Protein AF-A0A530AM99-F1 (afdb_monomer_lite)

Radius of gyration: 16.85 Å; chains: 1; bounding box: 46×32×48 Å

Foldseek 3Di:
DPPPDDDDPVRVVQVVLLVVCCVPPVPFADDPNRRQFGDPVCQLVLADPVCSVVVVVVCVVVVNDDDPRSRGVPDPVSVCCNVCVVCPPPVVVVVVVVVVVPD

Secondary structure (DSSP, 8-state):
--PPPPPPHHHHHHHHHHHHHHHH-TTT--BTTBTT---GGGGGGGS-GGGHHHHHHHHHHTTPPPPTT-SSTT-HHHHHHHHHHHHHT-HHHHHHHHHHHH-

Sequence (103 aa):
MTGERELTFVEQERASQAVFFRATLPDECGFDGCDYRLPPDRRLSNLNPEIRDVADRYFSDNSIAWHLHAAHDLSSQICCLNFLMPLATRPDLLAKLVRTVVG

Structure (mmCIF, N/CA/C/O backbone):
data_AF-A0A530AM99-F1
#
_entry.id   AF-A0A530AM99-F1
#
loop_
_atom_site.group_PDB
_atom_site.id
_atom_site.type_symbol
_atom_site.label_atom_id
_atom_site.label_alt_id
_atom_site.label_comp_id
_atom_site.label_asym_id
_atom_site.label_entity_id
_atom_site.label_seq_id
_atom_site.pdbx_PDB_ins_code
_atom_site.Cartn_x
_atom_site.Cartn_y
_atom_site.Cartn_z
_atom_site.occupancy
_atom_site.B_iso_or_equiv
_atom_site.auth_seq_id
_atom_site.auth_comp_id
_atom_site.auth_asym_id
_atom_site.auth_atom_id
_atom_site.pdbx_PDB_model_num
ATOM 1 N N . MET A 1 1 ? 29.893 13.740 -27.398 1.00 44.62 1 MET A N 1
ATOM 2 C CA . MET A 1 1 ? 29.806 14.000 -25.948 1.00 44.62 1 MET A CA 1
ATOM 3 C C . MET A 1 1 ? 28.340 13.990 -25.558 1.00 44.62 1 MET A C 1
ATOM 5 O O . MET A 1 1 ? 27.682 15.016 -25.633 1.00 44.62 1 MET A O 1
ATOM 9 N N . THR A 1 2 ? 27.792 12.820 -25.255 1.00 51.44 2 THR A N 1
ATOM 10 C CA . THR A 1 2 ? 26.455 12.711 -24.666 1.00 51.44 2 THR A CA 1
ATOM 11 C C . THR A 1 2 ? 26.608 12.997 -23.180 1.00 51.44 2 THR A C 1
ATOM 13 O O . THR A 1 2 ? 27.177 12.179 -22.466 1.00 51.44 2 THR A O 1
ATOM 16 N N . GLY A 1 3 ? 26.211 14.192 -22.741 1.00 59.34 3 GLY A N 1
ATOM 17 C CA . GLY A 1 3 ? 26.143 14.498 -21.314 1.00 59.34 3 GLY A CA 1
ATOM 18 C C . GLY A 1 3 ? 25.141 13.556 -20.652 1.00 59.34 3 GLY A C 1
ATOM 19 O O . GLY A 1 3 ? 24.055 13.344 -21.196 1.00 59.34 3 GLY A O 1
ATOM 20 N N . GLU A 1 4 ? 25.521 12.955 -19.528 1.00 74.62 4 GLU A N 1
ATOM 21 C CA . GLU A 1 4 ? 24.597 12.165 -18.720 1.00 74.62 4 GLU A CA 1
ATOM 22 C C . GLU A 1 4 ? 23.434 13.065 -18.299 1.00 74.62 4 GLU A C 1
ATOM 24 O O . GLU A 1 4 ? 23.620 14.098 -17.654 1.00 74.62 4 GLU A O 1
ATOM 29 N N . ARG A 1 5 ? 22.224 12.709 -18.737 1.00 88.19 5 ARG A N 1
ATOM 30 C CA . ARG A 1 5 ? 21.009 13.397 -18.313 1.00 88.19 5 ARG A CA 1
ATOM 31 C C . ARG A 1 5 ? 20.760 13.048 -16.853 1.00 88.19 5 ARG A C 1
ATOM 33 O O . ARG A 1 5 ? 20.594 11.874 -16.527 1.00 88.19 5 ARG A O 1
ATOM 40 N N . GLU A 1 6 ? 20.652 14.066 -16.011 1.00 87.94 6 GLU A N 1
ATOM 41 C CA . GLU A 1 6 ? 20.218 13.889 -14.632 1.00 87.94 6 GLU A CA 1
ATOM 42 C C . GLU A 1 6 ? 18.775 13.359 -14.592 1.00 87.94 6 GLU A C 1
ATOM 44 O O . GLU A 1 6 ? 17.884 13.833 -15.308 1.00 87.94 6 GLU A O 1
ATOM 49 N N . LEU A 1 7 ? 18.556 12.325 -13.781 1.00 90.75 7 LEU A N 1
ATOM 50 C CA . LEU A 1 7 ? 17.236 11.735 -13.598 1.00 90.75 7 LEU A CA 1
ATOM 51 C C . LEU A 1 7 ? 16.327 12.718 -12.860 1.00 90.75 7 LEU A C 1
ATOM 53 O O . LEU A 1 7 ? 16.738 13.356 -11.894 1.00 90.75 7 LEU A O 1
ATOM 57 N N . THR A 1 8 ? 15.065 12.793 -13.266 1.00 94.31 8 THR A N 1
ATOM 58 C CA . THR A 1 8 ? 14.040 13.501 -12.491 1.00 94.31 8 THR A CA 1
ATOM 59 C C . THR A 1 8 ? 13.788 12.794 -11.159 1.00 94.31 8 THR A C 1
ATOM 61 O O . THR A 1 8 ? 14.027 11.594 -11.036 1.00 94.31 8 THR A O 1
ATOM 64 N N . PHE A 1 9 ? 13.223 13.504 -10.178 1.00 89.06 9 PHE A N 1
ATOM 65 C CA . PHE A 1 9 ? 12.843 12.920 -8.884 1.00 89.06 9 PHE A CA 1
ATOM 66 C C . PHE A 1 9 ? 12.034 11.619 -9.038 1.00 89.06 9 PHE A C 1
ATOM 68 O O . PHE A 1 9 ? 12.374 10.597 -8.457 1.00 89.06 9 PHE A O 1
ATOM 75 N N . VAL A 1 10 ? 11.013 11.614 -9.902 1.00 88.81 10 VAL A N 1
ATOM 76 C CA . VAL A 1 10 ? 10.167 10.428 -10.129 1.00 88.81 10 VAL A CA 1
ATOM 77 C C . VAL A 1 10 ? 10.965 9.252 -10.700 1.00 88.81 10 VAL A C 1
ATOM 79 O O . VAL A 1 10 ? 10.696 8.101 -10.365 1.00 88.81 10 VAL A O 1
ATOM 82 N N . GLU A 1 11 ? 11.935 9.516 -11.572 1.00 91.12 11 GLU A N 1
ATOM 83 C CA . GLU A 1 11 ? 12.797 8.473 -12.135 1.00 91.12 11 GLU A CA 1
ATOM 84 C C . GLU A 1 11 ? 13.764 7.912 -11.090 1.00 91.12 11 GLU A C 1
ATOM 86 O O . GLU A 1 11 ? 13.975 6.701 -11.059 1.00 91.12 11 GLU A O 1
ATOM 91 N N . GLN A 1 12 ? 14.290 8.765 -10.207 1.00 93.00 12 GLN A N 1
ATOM 92 C CA . GLN A 1 12 ? 15.129 8.348 -9.082 1.00 93.00 12 GLN A CA 1
ATOM 93 C C . GLN A 1 12 ? 14.343 7.463 -8.106 1.00 93.00 12 GLN A C 1
ATOM 95 O O . GLN A 1 12 ? 14.792 6.364 -7.791 1.00 93.00 12 GLN A O 1
ATOM 100 N N . GLU A 1 13 ? 13.135 7.869 -7.708 1.00 92.12 13 GLU A N 1
ATOM 101 C CA . GLU A 1 13 ? 12.286 7.079 -6.805 1.00 92.12 13 GLU A CA 1
ATOM 102 C C . GLU A 1 13 ? 11.910 5.720 -7.408 1.00 92.12 13 GLU A C 1
ATOM 104 O O . GLU A 1 13 ? 11.971 4.690 -6.738 1.00 92.12 13 GLU A O 1
ATOM 109 N N . ARG A 1 14 ? 11.588 5.675 -8.708 1.00 92.25 14 ARG A N 1
ATOM 110 C CA . ARG A 1 14 ? 11.337 4.407 -9.412 1.00 92.25 14 ARG A CA 1
ATOM 111 C C . ARG A 1 14 ? 12.581 3.523 -9.455 1.00 92.25 14 ARG A C 1
ATOM 113 O O . ARG A 1 14 ? 12.465 2.314 -9.272 1.00 92.25 14 ARG A O 1
ATOM 120 N N . ALA A 1 15 ? 13.762 4.095 -9.678 1.00 92.75 15 ALA A N 1
ATOM 121 C CA . ALA A 1 15 ? 15.009 3.336 -9.664 1.00 92.75 15 ALA A CA 1
ATOM 122 C C . ALA A 1 15 ? 15.291 2.745 -8.273 1.00 92.75 15 ALA A C 1
ATOM 124 O O . ALA A 1 15 ? 15.578 1.551 -8.167 1.00 92.75 15 ALA A O 1
ATOM 125 N N . SER A 1 16 ? 15.133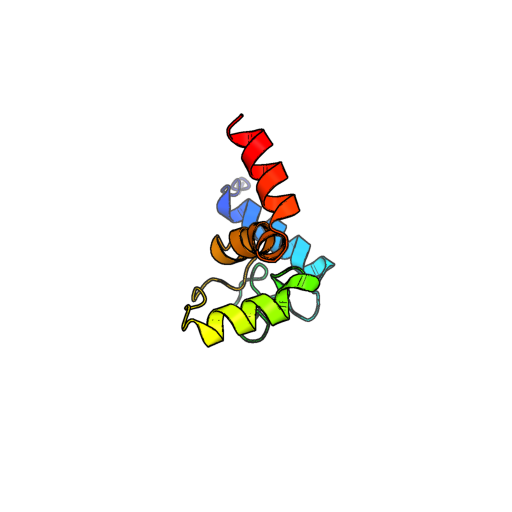 3.542 -7.213 1.00 92.56 16 SER A N 1
ATOM 126 C CA . SER A 1 16 ? 15.261 3.096 -5.821 1.00 92.56 16 SER A CA 1
ATOM 127 C C . SER A 1 16 ? 14.274 1.976 -5.492 1.00 92.56 16 SER A C 1
ATOM 129 O O . SER A 1 16 ? 14.668 0.948 -4.942 1.00 92.56 16 SER A O 1
ATOM 131 N N . GLN A 1 17 ? 13.014 2.115 -5.913 1.00 91.56 17 GLN A N 1
ATOM 132 C CA . GLN A 1 17 ? 11.989 1.091 -5.723 1.00 91.56 17 GLN A CA 1
ATOM 133 C C . GLN A 1 17 ? 12.335 -0.222 -6.436 1.00 91.56 17 GLN A C 1
ATOM 135 O O . GLN A 1 17 ? 12.192 -1.302 -5.866 1.00 91.56 17 GLN A O 1
ATOM 140 N N . ALA A 1 18 ? 12.825 -0.145 -7.675 1.00 92.62 18 ALA A N 1
ATOM 141 C CA . ALA A 1 18 ? 13.267 -1.322 -8.417 1.00 92.62 18 ALA A CA 1
ATOM 142 C C . ALA A 1 18 ? 14.447 -2.025 -7.726 1.00 92.62 18 ALA A C 1
ATOM 144 O O . ALA A 1 18 ? 14.502 -3.253 -7.681 1.00 92.62 18 ALA A O 1
ATOM 145 N N . VAL A 1 19 ? 15.397 -1.264 -7.167 1.00 94.38 19 VAL A N 1
ATOM 146 C CA . VAL A 1 19 ? 1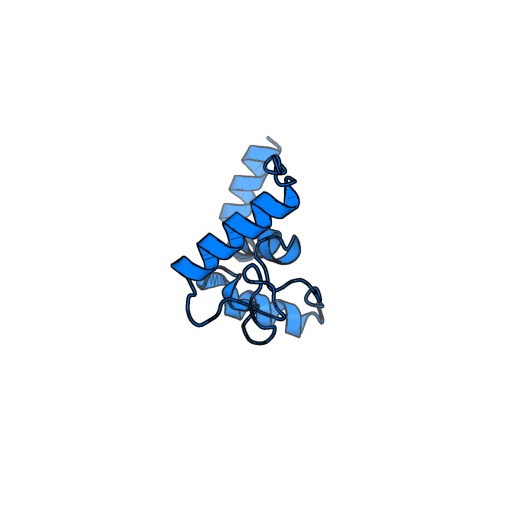6.499 -1.824 -6.365 1.00 94.38 19 VAL A CA 1
ATOM 147 C C . VAL A 1 19 ? 15.962 -2.525 -5.120 1.00 94.38 19 VAL A C 1
ATOM 149 O O . VAL A 1 19 ? 16.367 -3.655 -4.851 1.00 94.38 19 VAL A O 1
ATOM 152 N N . PHE A 1 20 ? 15.033 -1.894 -4.400 1.00 91.94 20 PHE A N 1
ATOM 153 C CA . PHE A 1 20 ? 14.405 -2.486 -3.224 1.00 91.94 20 PHE A CA 1
ATOM 154 C C . PHE A 1 20 ? 13.709 -3.808 -3.560 1.00 91.94 20 PHE A C 1
ATOM 156 O O . PHE A 1 20 ? 14.014 -4.823 -2.940 1.00 91.94 20 PHE A O 1
ATOM 163 N N . PHE A 1 21 ? 12.852 -3.834 -4.583 1.00 92.00 21 PHE A N 1
ATOM 164 C CA . PHE A 1 21 ? 12.151 -5.056 -4.973 1.00 92.00 21 PHE A CA 1
ATOM 165 C C . PHE A 1 21 ? 13.077 -6.168 -5.443 1.00 92.00 21 PHE A C 1
ATOM 167 O O . PHE A 1 21 ? 12.875 -7.312 -5.055 1.00 92.00 21 PHE A O 1
ATOM 174 N N . ARG A 1 22 ? 14.133 -5.864 -6.201 1.00 92.12 22 ARG A N 1
ATOM 175 C CA . ARG A 1 22 ? 15.125 -6.889 -6.557 1.00 92.12 22 ARG A CA 1
ATOM 176 C C . ARG A 1 22 ? 15.820 -7.485 -5.333 1.00 92.12 22 ARG A C 1
ATOM 178 O O . ARG A 1 22 ? 16.202 -8.649 -5.367 1.00 92.12 22 ARG A O 1
ATOM 185 N N . ALA A 1 23 ? 16.000 -6.703 -4.270 1.00 92.62 23 ALA A N 1
ATOM 186 C CA . ALA A 1 23 ? 16.639 -7.168 -3.044 1.00 92.62 23 ALA A CA 1
ATOM 187 C C . ALA A 1 23 ? 15.689 -7.959 -2.129 1.00 92.62 23 ALA A C 1
ATOM 189 O O . ALA A 1 23 ? 16.136 -8.880 -1.448 1.00 92.62 23 ALA A O 1
ATOM 190 N N . THR A 1 24 ? 14.402 -7.603 -2.084 1.00 90.44 24 THR A N 1
ATOM 191 C CA . THR A 1 24 ? 13.445 -8.155 -1.108 1.00 90.44 24 THR A CA 1
ATOM 192 C C . THR A 1 24 ? 12.446 -9.143 -1.698 1.00 90.44 24 THR A C 1
ATOM 194 O O . THR A 1 24 ? 11.960 -10.012 -0.979 1.00 90.44 24 THR A O 1
ATOM 197 N N . LEU A 1 25 ? 12.154 -9.027 -2.992 1.00 89.19 25 LEU A N 1
ATOM 198 C CA . LEU A 1 25 ? 11.157 -9.796 -3.734 1.00 89.19 25 LEU A CA 1
ATOM 199 C C . LEU A 1 25 ? 11.688 -10.172 -5.140 1.00 89.19 25 LEU A C 1
ATOM 201 O O . LEU A 1 25 ? 11.031 -9.872 -6.142 1.00 89.19 25 LEU A O 1
ATOM 205 N N . PRO A 1 26 ? 12.873 -10.810 -5.257 1.00 85.75 26 PRO A N 1
ATOM 206 C CA . PRO A 1 26 ? 13.542 -11.028 -6.546 1.00 85.75 26 PRO A CA 1
ATOM 207 C C . PRO A 1 26 ? 12.687 -11.815 -7.547 1.00 85.75 26 PRO A C 1
ATOM 209 O O . PRO A 1 26 ? 12.698 -11.508 -8.736 1.00 85.75 26 PRO A O 1
ATOM 212 N N . ASP A 1 27 ? 11.900 -12.774 -7.058 1.00 87.50 27 ASP A N 1
ATOM 213 C CA . ASP A 1 27 ? 11.043 -13.625 -7.888 1.00 87.50 27 ASP A CA 1
ATOM 214 C C . ASP A 1 27 ? 9.660 -13.016 -8.153 1.00 87.50 27 ASP A C 1
ATOM 216 O O . ASP A 1 27 ? 8.857 -13.609 -8.877 1.00 87.50 27 ASP A O 1
ATOM 220 N N . GLU A 1 28 ? 9.346 -11.865 -7.546 1.00 83.44 28 GLU A N 1
ATOM 221 C CA . GLU A 1 28 ? 8.038 -11.201 -7.630 1.00 83.44 28 GLU A CA 1
ATOM 222 C C . GLU A 1 28 ? 8.073 -9.820 -8.278 1.00 83.44 28 GLU A C 1
ATOM 224 O O . GLU A 1 28 ? 7.012 -9.259 -8.548 1.00 83.44 28 GLU A O 1
ATOM 229 N N . CYS A 1 29 ? 9.259 -9.271 -8.532 1.00 85.19 29 CYS A N 1
ATOM 230 C CA . CYS A 1 29 ? 9.418 -7.938 -9.094 1.00 85.19 29 CYS A CA 1
ATOM 231 C C . CYS A 1 29 ? 9.367 -7.912 -10.627 1.00 85.19 29 CYS A C 1
ATOM 233 O O . CYS A 1 29 ? 9.708 -8.884 -11.298 1.00 85.19 29 CYS A O 1
ATOM 235 N N . GLY A 1 30 ? 8.979 -6.760 -11.174 1.00 87.75 30 GLY A N 1
ATOM 236 C CA . GLY A 1 30 ? 8.878 -6.521 -12.607 1.00 87.75 30 GLY A CA 1
ATOM 237 C C . GLY A 1 30 ? 7.485 -6.816 -13.154 1.00 87.75 30 GLY A C 1
ATOM 238 O O . GLY A 1 30 ? 6.976 -7.932 -13.079 1.00 87.75 30 GLY A O 1
ATOM 239 N N . PHE A 1 31 ? 6.868 -5.805 -13.763 1.00 89.06 31 PHE A N 1
ATOM 240 C CA . PHE A 1 31 ? 5.614 -5.974 -14.492 1.00 89.06 31 PHE A CA 1
ATOM 241 C C . PHE A 1 31 ? 5.522 -4.996 -15.661 1.00 89.06 31 PHE A C 1
ATOM 243 O O . PHE A 1 31 ? 5.768 -3.804 -15.485 1.00 89.06 31 PHE A O 1
ATOM 250 N N . ASP A 1 32 ? 5.155 -5.498 -16.843 1.00 87.19 32 ASP A N 1
ATOM 251 C CA . ASP A 1 32 ? 4.934 -4.694 -18.058 1.00 87.19 32 ASP A CA 1
ATOM 252 C C . ASP A 1 32 ? 6.111 -3.748 -18.390 1.00 87.19 32 ASP A C 1
ATOM 254 O O . ASP A 1 32 ? 5.963 -2.541 -18.572 1.00 87.19 32 ASP A O 1
ATOM 258 N N . GLY A 1 33 ? 7.335 -4.289 -18.348 1.00 86.94 33 GLY A N 1
ATOM 259 C CA . GLY A 1 33 ? 8.568 -3.530 -18.591 1.00 86.94 33 GLY A CA 1
ATOM 260 C C . GLY A 1 33 ? 8.954 -2.534 -17.486 1.00 86.94 33 GLY A C 1
ATOM 261 O O . GLY A 1 33 ? 9.869 -1.738 -17.681 1.00 86.94 33 GLY A O 1
ATOM 262 N N . CYS A 1 34 ? 8.276 -2.556 -16.333 1.00 88.50 34 CYS A N 1
ATOM 263 C CA . CYS A 1 34 ? 8.571 -1.700 -15.186 1.00 88.50 34 CYS A CA 1
ATOM 264 C C . CYS A 1 34 ? 9.087 -2.518 -13.991 1.00 88.50 34 CYS A C 1
ATOM 266 O O . CYS A 1 34 ? 8.301 -3.143 -13.281 1.00 88.50 34 CYS A O 1
ATOM 268 N N . ASP A 1 35 ? 10.386 -2.433 -13.702 1.00 89.56 35 ASP A N 1
ATOM 269 C CA . ASP A 1 35 ? 11.025 -3.147 -12.576 1.00 89.56 35 ASP A CA 1
ATOM 270 C C . ASP A 1 35 ? 10.559 -2.677 -11.191 1.00 89.56 35 ASP A C 1
ATOM 272 O O . ASP A 1 35 ? 10.649 -3.398 -10.203 1.00 89.56 35 ASP A O 1
ATOM 276 N N . TYR A 1 36 ? 10.054 -1.448 -11.109 1.00 88.88 36 TYR A N 1
ATOM 277 C CA . TYR A 1 36 ? 9.543 -0.857 -9.873 1.00 88.88 36 TYR A CA 1
ATOM 278 C C . TYR A 1 36 ? 8.099 -1.268 -9.566 1.00 88.88 36 TYR A C 1
ATOM 280 O O . TYR A 1 36 ? 7.492 -0.704 -8.659 1.00 88.88 36 TYR A O 1
ATOM 288 N N . ARG A 1 37 ? 7.525 -2.194 -10.346 1.00 89.88 37 ARG A N 1
ATOM 289 C CA . ARG A 1 37 ? 6.165 -2.709 -10.177 1.00 89.88 37 ARG A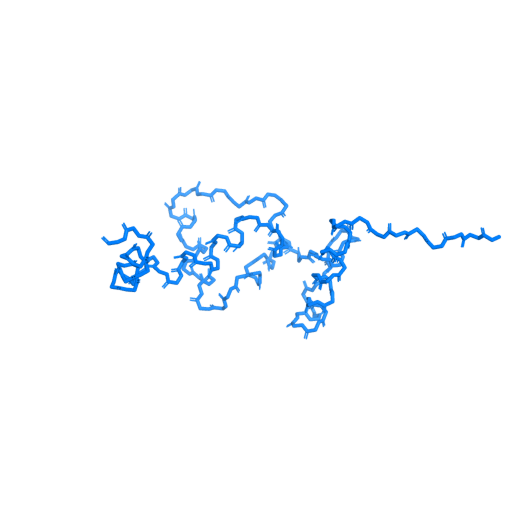 CA 1
ATOM 290 C C . ARG A 1 37 ? 6.179 -4.198 -9.853 1.00 89.88 37 ARG A C 1
ATOM 292 O O . ARG A 1 37 ? 7.077 -4.914 -10.279 1.00 89.88 37 ARG A O 1
ATOM 299 N N . LEU A 1 38 ? 5.149 -4.652 -9.155 1.00 88.94 38 LEU A N 1
ATOM 300 C CA . LEU A 1 38 ? 4.799 -6.054 -8.983 1.00 88.94 38 LEU A CA 1
ATOM 301 C C . LEU A 1 38 ? 3.670 -6.429 -9.959 1.00 88.94 38 LEU A C 1
ATOM 303 O O . LEU A 1 38 ? 2.880 -5.566 -10.360 1.00 88.94 38 LEU A O 1
ATOM 307 N N . PRO A 1 39 ? 3.543 -7.709 -10.323 1.00 87.31 39 PRO A N 1
ATOM 308 C CA . PRO A 1 39 ? 2.362 -8.228 -10.996 1.00 87.31 39 PRO A CA 1
ATOM 309 C C . PRO A 1 39 ? 1.061 -7.972 -10.199 1.00 87.31 39 PRO A C 1
ATOM 311 O O . PRO A 1 39 ? 1.083 -7.996 -8.964 1.00 87.31 39 PRO A O 1
ATOM 314 N N . PRO A 1 40 ? -0.095 -7.738 -10.858 1.00 83.56 40 PRO A N 1
ATOM 315 C CA . PRO A 1 40 ? -1.366 -7.446 -10.178 1.00 83.56 40 PRO A CA 1
ATOM 316 C C . PRO A 1 40 ? -1.844 -8.519 -9.185 1.00 83.56 40 PRO A C 1
ATOM 318 O O . PRO A 1 40 ? -2.471 -8.200 -8.169 1.00 83.56 40 PRO A O 1
ATOM 321 N N . ASP A 1 41 ? -1.544 -9.787 -9.460 1.00 86.88 41 ASP A N 1
ATOM 322 C CA . ASP A 1 41 ? -1.816 -10.936 -8.590 1.00 86.88 41 ASP A CA 1
ATOM 323 C C . ASP A 1 41 ? -0.916 -10.960 -7.345 1.00 86.88 41 ASP A C 1
ATOM 325 O O . ASP A 1 41 ? -1.297 -11.527 -6.325 1.00 86.88 41 ASP A O 1
ATOM 329 N N . ARG A 1 42 ? 0.224 -10.260 -7.380 1.00 88.81 42 ARG A N 1
ATOM 330 C CA . ARG A 1 42 ? 1.171 -10.113 -6.262 1.00 88.81 42 ARG A CA 1
ATOM 331 C C . ARG A 1 42 ? 1.114 -8.742 -5.592 1.00 88.81 42 ARG A C 1
ATOM 333 O O . ARG A 1 42 ? 1.972 -8.406 -4.782 1.00 88.81 42 ARG A O 1
ATOM 340 N N . ARG A 1 43 ? 0.082 -7.935 -5.874 1.00 87.44 43 ARG A N 1
ATOM 341 C CA . ARG A 1 43 ? -0.051 -6.563 -5.342 1.00 87.44 43 ARG A CA 1
ATOM 342 C C . ARG A 1 43 ? 0.090 -6.478 -3.817 1.00 87.44 43 ARG A C 1
ATOM 344 O O . ARG A 1 43 ? 0.654 -5.505 -3.328 1.00 87.44 43 ARG A O 1
ATOM 351 N N . LEU A 1 44 ? -0.382 -7.486 -3.077 1.00 91.50 44 LEU A N 1
ATOM 352 C CA . LEU A 1 44 ? -0.341 -7.502 -1.611 1.00 91.50 44 LEU A CA 1
ATOM 353 C C . LEU A 1 44 ? 1.087 -7.609 -1.061 1.00 91.50 44 LEU A C 1
ATOM 355 O O . LEU A 1 44 ? 1.313 -7.243 0.088 1.00 91.50 44 LEU A O 1
ATOM 359 N N . SER A 1 45 ? 2.066 -8.027 -1.867 1.00 91.31 45 SER A N 1
ATOM 360 C CA . SER A 1 45 ? 3.473 -8.050 -1.459 1.00 91.31 45 SER A CA 1
ATOM 361 C C . SER A 1 45 ? 4.047 -6.646 -1.201 1.00 91.31 45 SER A C 1
ATOM 363 O O . SER A 1 45 ? 5.008 -6.537 -0.445 1.00 91.31 45 SER A O 1
ATOM 365 N N . ASN A 1 46 ? 3.402 -5.582 -1.710 1.00 90.56 46 ASN A N 1
ATOM 366 C CA . ASN A 1 46 ? 3.682 -4.177 -1.354 1.00 90.56 46 ASN A CA 1
ATOM 367 C C . ASN A 1 46 ? 3.288 -3.818 0.098 1.00 90.56 46 ASN A C 1
ATOM 369 O O . ASN A 1 46 ? 3.629 -2.758 0.622 1.00 90.56 46 ASN A O 1
ATOM 373 N N . LEU A 1 47 ? 2.490 -4.655 0.760 1.00 91.44 47 LEU A N 1
ATOM 374 C CA . LEU A 1 47 ? 2.087 -4.430 2.142 1.00 91.44 47 LEU A CA 1
ATOM 375 C C . LEU A 1 47 ? 3.011 -5.189 3.091 1.00 91.44 47 LEU A C 1
ATOM 377 O O . LEU A 1 47 ? 3.479 -6.296 2.789 1.00 91.44 47 LEU A O 1
ATOM 381 N N . ASN A 1 48 ? 3.198 -4.622 4.281 1.00 90.56 48 ASN A N 1
ATOM 382 C CA . ASN A 1 48 ? 3.791 -5.315 5.410 1.00 90.56 48 ASN A CA 1
ATOM 383 C C . ASN A 1 48 ? 3.061 -6.662 5.606 1.00 90.56 48 ASN A C 1
ATOM 385 O O . ASN A 1 48 ? 1.825 -6.674 5.634 1.00 90.56 48 ASN A O 1
ATOM 389 N N . PRO A 1 49 ? 3.792 -7.788 5.733 1.00 92.12 49 PRO A N 1
ATOM 390 C CA . PRO A 1 49 ? 3.200 -9.115 5.885 1.00 92.12 49 PRO A CA 1
ATOM 391 C C . PRO A 1 49 ? 2.087 -9.197 6.934 1.00 92.12 49 PRO A C 1
ATOM 393 O O . PRO A 1 49 ? 1.091 -9.876 6.704 1.00 92.12 49 PRO A O 1
ATOM 396 N N . GLU A 1 50 ? 2.208 -8.457 8.039 1.00 91.75 50 GLU A N 1
ATOM 397 C CA . GLU A 1 50 ? 1.243 -8.477 9.146 1.00 91.75 50 GLU A CA 1
ATOM 398 C C . GLU A 1 50 ? -0.138 -7.913 8.779 1.00 91.75 50 GLU A C 1
ATOM 400 O O . GLU A 1 50 ? -1.125 -8.230 9.443 1.00 91.75 50 GLU A O 1
ATOM 405 N N . ILE A 1 51 ? -0.234 -7.076 7.737 1.00 93.19 51 ILE A N 1
ATOM 406 C CA . ILE A 1 51 ? -1.488 -6.402 7.363 1.00 93.19 51 ILE A CA 1
ATOM 407 C C . ILE A 1 51 ? -2.114 -6.929 6.070 1.00 93.19 51 ILE A C 1
ATOM 409 O O . ILE A 1 51 ? -3.225 -6.513 5.750 1.00 93.19 51 ILE A O 1
ATOM 413 N N . ARG A 1 52 ? -1.442 -7.817 5.322 1.00 93.19 52 ARG A N 1
ATOM 414 C CA . ARG A 1 52 ? -1.872 -8.261 3.978 1.00 93.19 52 ARG A CA 1
ATOM 415 C C . ARG A 1 52 ? -3.301 -8.796 3.964 1.00 93.19 52 ARG A C 1
ATOM 417 O O . ARG A 1 52 ? -4.161 -8.231 3.291 1.00 93.19 52 ARG A O 1
ATOM 424 N N . ASP A 1 53 ? -3.556 -9.827 4.762 1.00 93.06 53 ASP A N 1
ATOM 425 C CA . ASP A 1 53 ? -4.848 -10.520 4.784 1.00 93.06 53 ASP A CA 1
ATOM 426 C C . ASP A 1 53 ? -5.964 -9.633 5.341 1.00 93.06 53 ASP A C 1
ATOM 428 O O . ASP A 1 53 ? -7.110 -9.680 4.895 1.00 93.06 53 ASP A O 1
ATOM 432 N N . VAL A 1 54 ? -5.631 -8.796 6.328 1.00 92.12 54 VAL A N 1
ATOM 433 C CA . VAL A 1 54 ? -6.592 -7.874 6.941 1.00 92.12 54 VAL A CA 1
ATOM 434 C C . VAL A 1 54 ? -6.976 -6.773 5.957 1.00 92.12 54 VAL A C 1
ATOM 436 O O . VAL A 1 54 ? -8.157 -6.449 5.854 1.00 92.12 54 VAL A O 1
ATOM 439 N N . ALA A 1 55 ? -6.009 -6.223 5.220 1.00 92.50 55 ALA A N 1
ATOM 440 C CA . ALA A 1 55 ? -6.258 -5.194 4.222 1.00 92.50 55 ALA A CA 1
ATOM 441 C C . ALA A 1 55 ? -7.079 -5.731 3.044 1.00 92.50 55 ALA A C 1
ATOM 443 O O . ALA A 1 55 ? -8.055 -5.090 2.658 1.00 92.50 55 ALA A O 1
ATOM 444 N N . ASP A 1 56 ? -6.738 -6.911 2.516 1.00 92.50 56 ASP A N 1
ATOM 445 C CA . ASP A 1 56 ? -7.477 -7.520 1.403 1.00 92.50 56 ASP A CA 1
ATOM 446 C C . ASP A 1 56 ? -8.925 -7.840 1.792 1.00 92.50 56 ASP A C 1
ATOM 448 O O . ASP A 1 56 ? -9.856 -7.446 1.086 1.00 92.50 56 ASP A O 1
ATOM 452 N N . ARG A 1 57 ? -9.140 -8.423 2.982 1.00 93.06 57 ARG A N 1
ATOM 453 C CA . ARG A 1 57 ? -10.489 -8.649 3.517 1.00 93.06 57 ARG A CA 1
ATOM 454 C C . ARG A 1 57 ? -11.255 -7.343 3.719 1.00 93.06 57 ARG A C 1
ATOM 456 O O . ARG A 1 57 ? -12.387 -7.238 3.266 1.00 93.06 57 ARG A O 1
ATOM 463 N N . TYR A 1 58 ? -10.647 -6.335 4.350 1.00 92.12 58 TYR A N 1
ATOM 464 C CA . TYR A 1 58 ? -11.307 -5.047 4.587 1.00 92.12 58 TYR A CA 1
ATOM 465 C C . TYR A 1 58 ? -11.761 -4.392 3.277 1.00 92.12 58 TYR A C 1
ATOM 467 O O . TYR A 1 58 ? -12.868 -3.861 3.201 1.00 92.12 58 TYR A O 1
ATOM 475 N N . PHE A 1 59 ? -10.927 -4.451 2.238 1.00 92.12 59 PHE A N 1
ATOM 476 C CA . PHE A 1 59 ? -11.258 -3.900 0.927 1.00 92.12 59 PHE A CA 1
ATOM 477 C C . PHE A 1 59 ? -12.392 -4.674 0.260 1.00 92.12 59 PHE A C 1
ATOM 479 O O . PHE A 1 59 ? -13.324 -4.052 -0.248 1.00 92.12 59 PHE A O 1
ATOM 486 N N . SER A 1 60 ? -12.347 -6.007 0.311 1.00 93.25 60 SER A N 1
ATOM 487 C CA . SER A 1 60 ? -13.409 -6.871 -0.208 1.00 93.25 60 SER A CA 1
ATOM 488 C C . SER A 1 60 ? -14.748 -6.607 0.487 1.00 93.25 60 SER A C 1
ATOM 490 O O . SER A 1 60 ? -15.738 -6.304 -0.178 1.00 93.25 60 SER A O 1
ATOM 492 N N . ASP A 1 61 ? -14.771 -6.641 1.821 1.00 94.62 61 ASP A N 1
ATOM 493 C CA . ASP A 1 61 ? -15.988 -6.488 2.631 1.00 94.62 61 ASP A CA 1
ATOM 494 C C . 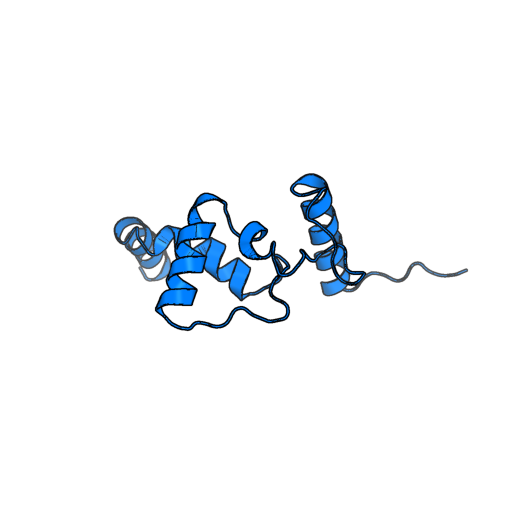ASP A 1 61 ? -16.664 -5.124 2.423 1.00 94.62 61 ASP A C 1
ATOM 496 O O . ASP A 1 61 ? -17.884 -5.006 2.521 1.00 94.62 61 ASP A O 1
ATOM 500 N N . ASN A 1 62 ? -15.876 -4.092 2.106 1.00 93.25 62 ASN A N 1
ATOM 501 C CA . ASN A 1 62 ? -16.357 -2.721 1.930 1.00 93.25 62 ASN A CA 1
ATOM 502 C C . ASN A 1 62 ? -16.412 -2.275 0.459 1.00 93.25 62 ASN A C 1
ATOM 504 O O . ASN A 1 62 ? -16.657 -1.100 0.192 1.00 93.25 62 ASN A O 1
ATOM 508 N N . SER A 1 63 ? -16.191 -3.183 -0.501 1.00 93.50 63 SER A N 1
ATOM 509 C CA . SER A 1 63 ? -16.173 -2.872 -1.942 1.00 93.50 63 SER A CA 1
ATOM 510 C C . SER A 1 63 ? -15.225 -1.717 -2.318 1.00 93.50 63 SER A C 1
ATOM 512 O O . SER A 1 63 ? -15.531 -0.892 -3.181 1.00 93.50 63 SER A O 1
ATOM 514 N N . ILE A 1 64 ? -14.064 -1.642 -1.663 1.00 90.44 64 ILE A N 1
ATOM 515 C CA . ILE A 1 64 ? -13.049 -0.615 -1.919 1.00 90.44 64 ILE A CA 1
ATOM 516 C C . ILE A 1 64 ? -12.170 -1.063 -3.087 1.00 90.44 64 ILE A C 1
ATOM 518 O O . ILE A 1 64 ? -11.587 -2.147 -3.074 1.00 90.44 64 ILE A O 1
ATOM 522 N N . ALA A 1 65 ? -12.037 -0.206 -4.098 1.00 88.25 65 ALA A N 1
ATOM 523 C CA . ALA A 1 65 ? -11.194 -0.484 -5.251 1.00 88.25 65 ALA A CA 1
ATOM 524 C C . ALA A 1 65 ? -9.696 -0.306 -4.936 1.00 88.25 65 ALA A C 1
ATOM 526 O O . ALA A 1 65 ? -9.262 0.697 -4.358 1.00 88.25 65 ALA A O 1
ATOM 527 N N . TRP A 1 66 ? -8.884 -1.253 -5.405 1.00 86.62 66 TRP A N 1
ATOM 528 C CA . TRP A 1 66 ? -7.433 -1.093 -5.500 1.00 86.62 66 TRP A CA 1
ATOM 529 C C . TRP A 1 66 ? -7.082 -0.148 -6.656 1.00 86.62 66 TRP A C 1
ATOM 531 O O . TRP A 1 66 ? -7.727 -0.193 -7.706 1.00 86.62 66 TRP A O 1
ATOM 541 N N . HIS A 1 67 ? -6.057 0.701 -6.514 1.00 81.81 67 HIS A N 1
ATOM 542 C CA . HIS A 1 67 ? -5.624 1.514 -7.655 1.00 81.81 67 HIS A CA 1
ATOM 543 C C . HIS A 1 67 ? -5.086 0.619 -8.784 1.00 81.81 67 HIS A C 1
ATOM 545 O O . HIS A 1 67 ? -4.309 -0.306 -8.558 1.00 81.81 67 HIS A O 1
ATOM 551 N N . LEU A 1 68 ? -5.427 0.944 -10.031 1.00 64.75 68 LEU A N 1
ATOM 552 C CA . LEU A 1 68 ? -4.960 0.209 -11.217 1.00 64.75 68 LEU A CA 1
ATOM 553 C C . LEU A 1 68 ? -3.432 0.300 -11.416 1.00 64.75 68 LEU A C 1
ATOM 555 O O . LEU A 1 68 ? -2.826 -0.581 -12.018 1.00 64.75 68 LEU A O 1
ATOM 559 N N . HIS A 1 69 ? -2.798 1.338 -10.861 1.00 66.56 69 HIS A N 1
ATOM 560 C CA . HIS A 1 69 ? -1.342 1.496 -10.776 1.00 66.56 69 HIS A CA 1
ATOM 561 C C . HIS A 1 69 ? -0.801 1.230 -9.353 1.00 66.56 69 HIS A C 1
ATOM 563 O O . HIS A 1 69 ? 0.247 1.747 -8.994 1.00 66.56 69 HIS A O 1
ATOM 569 N N . ALA A 1 70 ? -1.510 0.461 -8.513 1.00 59.16 70 ALA A N 1
ATOM 570 C CA . ALA A 1 70 ? -1.148 0.259 -7.101 1.00 59.16 70 ALA A CA 1
ATOM 571 C C . ALA A 1 70 ? 0.010 -0.706 -6.859 1.00 59.16 70 ALA A C 1
ATOM 573 O O . ALA A 1 70 ? 0.468 -0.793 -5.724 1.00 59.16 70 ALA A O 1
ATOM 574 N N . ALA A 1 71 ? 0.446 -1.473 -7.858 1.00 63.75 71 ALA A N 1
ATOM 575 C CA . ALA A 1 71 ? 1.412 -2.541 -7.634 1.00 63.75 71 ALA A CA 1
ATOM 576 C C . ALA A 1 71 ? 2.851 -2.004 -7.514 1.00 63.75 71 ALA A C 1
ATOM 578 O O . ALA A 1 71 ? 3.759 -2.547 -8.123 1.00 63.75 71 ALA A O 1
ATOM 579 N N . HIS A 1 72 ? 3.060 -0.907 -6.792 1.00 72.00 72 HIS A N 1
ATOM 580 C CA . HIS A 1 72 ? 4.368 -0.357 -6.454 1.00 72.00 72 HIS A CA 1
ATOM 581 C C . HIS A 1 72 ? 4.279 0.426 -5.135 1.00 72.00 72 HIS A C 1
ATOM 583 O O . HIS A 1 72 ? 3.269 1.098 -4.895 1.00 72.00 72 HIS A O 1
ATOM 589 N N . ASP A 1 73 ? 5.341 0.445 -4.322 1.00 61.91 73 ASP A N 1
ATOM 590 C CA . ASP A 1 73 ? 5.295 1.128 -3.012 1.00 61.91 73 ASP A CA 1
ATOM 591 C C . ASP A 1 73 ? 5.154 2.652 -3.123 1.00 61.91 73 ASP A C 1
ATOM 593 O O . ASP A 1 73 ? 4.704 3.309 -2.189 1.00 61.91 73 ASP A O 1
ATOM 597 N N . LEU A 1 74 ? 5.414 3.224 -4.303 1.00 76.06 74 LEU A N 1
ATOM 598 C CA . LEU A 1 74 ? 5.151 4.640 -4.593 1.00 76.06 74 LEU A CA 1
ATOM 599 C C . LEU A 1 74 ? 3.645 4.969 -4.693 1.00 76.06 74 LEU A C 1
ATOM 601 O O . LEU A 1 74 ? 3.263 6.107 -4.960 1.00 76.06 74 LEU A O 1
ATOM 605 N N . SER A 1 75 ? 2.766 3.974 -4.549 1.00 84.25 75 SER A N 1
ATOM 606 C CA . SER A 1 75 ? 1.319 4.167 -4.544 1.00 84.25 75 SER A CA 1
ATOM 607 C C . SER A 1 75 ? 0.896 4.773 -3.210 1.00 84.25 75 SER A C 1
ATOM 609 O O . SER A 1 75 ? 1.129 4.186 -2.153 1.00 84.25 75 SER A O 1
ATOM 611 N N . SER A 1 76 ? 0.200 5.914 -3.244 1.00 85.88 76 SER A N 1
ATOM 612 C CA . SER A 1 76 ? -0.329 6.542 -2.025 1.00 85.88 76 SER A CA 1
ATOM 613 C C . SER A 1 76 ? -1.240 5.599 -1.236 1.00 85.88 76 SER A C 1
ATOM 615 O O . SER A 1 76 ? -1.192 5.597 -0.012 1.00 85.88 76 SER A O 1
ATOM 617 N N . GLN A 1 77 ? -2.009 4.742 -1.918 1.00 89.31 77 GLN A N 1
ATOM 618 C CA . GLN A 1 77 ? -2.851 3.736 -1.268 1.00 89.31 77 GLN A CA 1
ATOM 619 C C . GLN A 1 77 ? -2.009 2.720 -0.484 1.00 89.31 77 GLN A C 1
ATOM 621 O O . GLN A 1 77 ? -2.318 2.449 0.670 1.00 89.31 77 GLN A O 1
ATOM 626 N N . ILE A 1 78 ? -0.917 2.212 -1.063 1.00 90.31 78 ILE A N 1
ATOM 627 C CA . ILE A 1 78 ? -0.006 1.283 -0.379 1.00 90.31 78 ILE A CA 1
ATOM 628 C C . ILE A 1 78 ? 0.669 1.957 0.819 1.00 90.31 78 ILE A C 1
ATOM 630 O O . ILE A 1 78 ? 0.676 1.397 1.915 1.00 90.31 78 ILE A O 1
ATOM 634 N N . CYS A 1 79 ? 1.194 3.171 0.634 1.00 89.62 79 CYS A N 1
ATOM 635 C CA . CYS A 1 79 ? 1.835 3.935 1.704 1.00 89.62 79 CYS A CA 1
ATOM 636 C C . CYS A 1 79 ? 0.868 4.186 2.875 1.00 89.62 79 CYS A C 1
ATOM 638 O O . CYS A 1 79 ? 1.179 3.868 4.026 1.00 89.62 79 CYS A O 1
ATOM 640 N N . CYS A 1 80 ? -0.347 4.666 2.587 1.00 90.69 80 CYS A N 1
ATOM 641 C CA . CYS A 1 80 ? -1.367 4.897 3.606 1.00 90.69 80 CYS A CA 1
ATOM 642 C C . CYS A 1 80 ? -1.769 3.610 4.332 1.00 90.69 80 CYS A C 1
ATOM 644 O O . CYS A 1 80 ? -1.952 3.648 5.544 1.00 90.69 80 CYS A O 1
ATOM 646 N N . LEU A 1 81 ? -1.889 2.477 3.635 1.00 92.44 81 LEU A N 1
ATOM 647 C CA . LEU A 1 81 ? -2.220 1.203 4.277 1.00 92.44 81 LEU A CA 1
ATOM 648 C C . LEU A 1 81 ? -1.103 0.731 5.205 1.00 92.44 81 LEU A C 1
ATOM 650 O O . LEU A 1 81 ? -1.385 0.412 6.357 1.00 92.44 81 LEU A O 1
ATOM 654 N N . ASN A 1 82 ? 0.152 0.756 4.750 1.00 92.31 82 ASN A N 1
ATOM 655 C CA . ASN A 1 82 ? 1.304 0.397 5.579 1.00 92.31 82 ASN A CA 1
ATOM 656 C C . ASN A 1 82 ? 1.418 1.262 6.843 1.00 92.31 82 ASN A C 1
ATOM 658 O O . ASN A 1 82 ? 1.852 0.771 7.883 1.00 92.31 82 ASN A O 1
ATOM 662 N N . PHE A 1 83 ? 0.987 2.524 6.780 1.00 90.81 83 PHE A N 1
ATOM 663 C CA . PHE A 1 83 ? 0.981 3.421 7.934 1.00 90.81 83 PHE A CA 1
ATOM 664 C C . PHE A 1 83 ? -0.249 3.254 8.845 1.00 90.81 83 PHE A C 1
ATOM 666 O O . PHE A 1 83 ? -0.111 3.159 10.064 1.00 90.81 83 PHE A O 1
ATOM 673 N N . LEU A 1 84 ? -1.460 3.228 8.279 1.00 91.62 84 LEU A N 1
ATOM 674 C CA . LEU A 1 84 ? -2.717 3.310 9.035 1.00 91.62 84 LEU A CA 1
ATOM 675 C C . LEU A 1 84 ? -3.254 1.948 9.480 1.00 91.62 84 LEU A C 1
ATOM 677 O O . LEU A 1 84 ? -3.817 1.852 10.570 1.00 91.62 84 LEU A O 1
ATOM 681 N N . MET A 1 85 ? -3.095 0.886 8.682 1.00 92.00 85 MET A N 1
ATOM 682 C CA . MET A 1 85 ? -3.645 -0.434 9.031 1.00 92.00 85 MET A CA 1
ATOM 683 C C . MET A 1 85 ? -3.091 -0.998 10.349 1.00 92.00 85 MET A C 1
ATOM 685 O O . MET A 1 85 ? -3.893 -1.505 11.134 1.00 92.00 85 MET A O 1
ATOM 689 N N . PRO A 1 86 ? -1.792 -0.851 10.692 1.00 89.38 86 PRO A N 1
ATOM 690 C CA . PRO A 1 86 ? -1.279 -1.267 12.005 1.00 89.38 86 PRO A CA 1
ATOM 691 C C . PRO A 1 86 ? -1.921 -0.548 13.207 1.00 89.38 86 PRO A C 1
ATOM 693 O O . PRO A 1 86 ? -1.749 -0.974 14.356 1.00 89.38 86 PRO A O 1
ATOM 696 N N . LEU A 1 87 ? -2.620 0.565 12.959 1.00 90.56 87 LEU A N 1
ATOM 697 C CA . LEU A 1 87 ? -3.351 1.352 13.952 1.00 90.56 87 LEU A CA 1
ATOM 698 C C . LEU A 1 87 ? -4.857 1.056 13.938 1.00 90.56 87 LEU A C 1
ATOM 700 O O . LEU A 1 87 ? -5.522 1.288 14.945 1.00 90.56 87 LEU A O 1
ATOM 704 N N . ALA A 1 88 ? -5.394 0.514 12.839 1.00 85.69 88 ALA A N 1
ATOM 705 C CA . ALA A 1 88 ? -6.829 0.305 12.639 1.00 85.69 88 ALA A CA 1
ATOM 706 C C . ALA A 1 88 ? -7.472 -0.594 13.710 1.00 85.69 88 ALA A C 1
ATOM 708 O O . ALA A 1 88 ? -8.632 -0.401 14.063 1.00 85.69 88 ALA A O 1
ATOM 709 N N . THR A 1 89 ? -6.715 -1.544 14.265 1.00 78.19 89 THR A N 1
ATOM 710 C CA . THR A 1 89 ? -7.168 -2.441 15.343 1.00 78.19 89 THR A CA 1
ATOM 711 C C . THR A 1 89 ? -6.538 -2.128 16.704 1.00 78.19 89 THR A C 1
ATOM 713 O O . THR A 1 89 ? -6.792 -2.838 17.676 1.00 78.19 89 THR A O 1
ATOM 716 N N . ARG A 1 90 ? -5.729 -1.063 16.801 1.00 86.62 90 ARG A N 1
ATOM 717 C CA . ARG A 1 90 ? -5.001 -0.664 18.019 1.00 86.62 90 ARG A 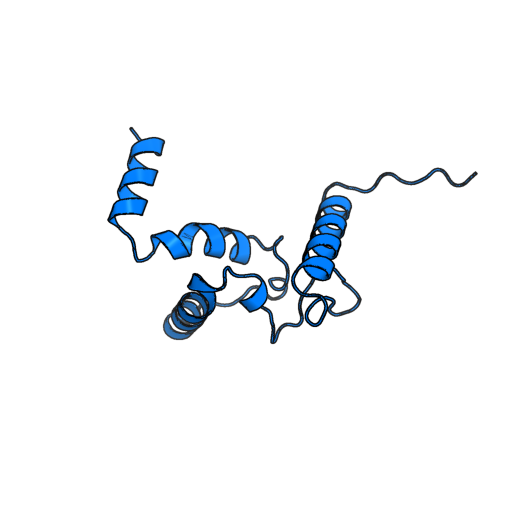CA 1
ATOM 718 C C . ARG A 1 90 ? -5.365 0.764 18.431 1.00 86.62 90 ARG A C 1
ATOM 720 O O . ARG A 1 90 ? -4.556 1.684 18.272 1.00 86.62 90 ARG A O 1
ATOM 727 N N . PRO A 1 91 ? -6.591 0.970 18.953 1.00 88.44 91 PRO A N 1
ATOM 728 C CA . PRO A 1 91 ? -7.094 2.297 19.302 1.00 88.44 91 PRO A CA 1
ATOM 729 C C . PRO A 1 91 ? -6.256 2.985 20.387 1.00 88.44 91 PRO A C 1
ATOM 731 O O . PRO A 1 91 ? -6.189 4.210 20.428 1.00 88.44 91 PRO A O 1
ATOM 734 N N . ASP A 1 92 ? -5.576 2.224 21.244 1.00 92.69 92 ASP A N 1
ATOM 735 C CA . ASP A 1 92 ? -4.662 2.747 22.256 1.00 92.69 92 ASP A CA 1
ATOM 736 C C . ASP A 1 92 ? -3.417 3.401 21.630 1.00 92.69 92 ASP A C 1
ATOM 738 O O . ASP A 1 92 ? -3.031 4.503 22.035 1.00 92.69 92 ASP A O 1
ATOM 742 N N . LEU A 1 93 ? -2.812 2.759 20.623 1.00 90.25 93 LEU A N 1
ATOM 743 C CA . LEU A 1 93 ? -1.667 3.298 19.888 1.00 90.25 93 LEU A CA 1
ATOM 744 C C . LEU A 1 93 ? -2.077 4.476 19.015 1.00 90.25 93 LEU A C 1
ATOM 746 O O . LEU A 1 93 ? -1.389 5.496 19.018 1.00 90.25 93 LEU A O 1
ATOM 750 N N . LEU A 1 94 ? -3.220 4.369 18.334 1.00 92.06 94 LEU A N 1
ATOM 751 C CA . LEU A 1 94 ? -3.773 5.482 17.571 1.00 92.06 94 LEU A CA 1
ATOM 752 C C . LEU A 1 94 ? -4.005 6.698 18.476 1.00 92.06 94 LEU A C 1
ATOM 754 O O . LEU A 1 94 ? -3.573 7.798 18.149 1.00 92.06 94 LEU A O 1
ATOM 758 N N . ALA A 1 95 ? -4.612 6.506 19.649 1.00 91.62 95 ALA A N 1
ATOM 759 C CA . ALA A 1 95 ? -4.855 7.593 20.590 1.00 91.62 95 ALA A CA 1
ATOM 760 C C . ALA A 1 95 ? -3.554 8.221 21.114 1.00 91.62 95 ALA A C 1
ATOM 762 O O . ALA A 1 95 ? -3.508 9.429 21.336 1.00 91.62 95 ALA A O 1
ATOM 763 N N . LYS A 1 96 ? -2.489 7.431 21.322 1.00 91.94 96 LYS A N 1
ATOM 764 C CA . LYS A 1 96 ? -1.161 7.964 21.673 1.00 91.94 96 LYS A 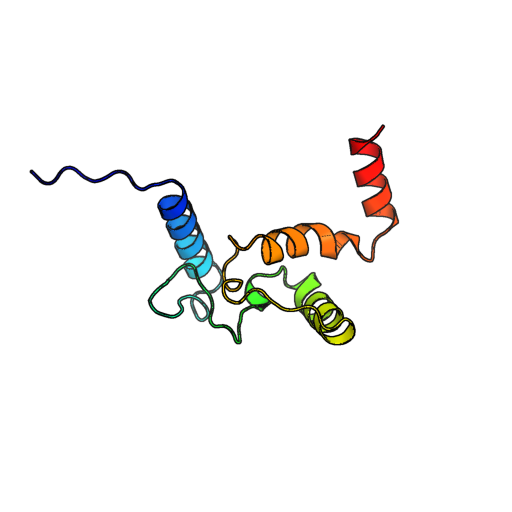CA 1
ATOM 765 C C . LYS A 1 96 ? -0.598 8.827 20.543 1.00 91.94 96 LYS A C 1
ATOM 767 O O . LYS A 1 96 ? -0.211 9.957 20.815 1.00 91.94 96 LYS A O 1
ATOM 772 N N . LEU A 1 97 ? -0.618 8.326 19.306 1.00 89.88 97 LEU A N 1
ATOM 773 C CA . LEU A 1 97 ? -0.138 9.059 18.134 1.00 89.88 97 LEU A CA 1
ATOM 774 C C . LEU A 1 97 ? -0.905 10.373 17.940 1.00 89.88 97 LEU A C 1
ATOM 776 O O . LEU A 1 97 ? -0.292 11.426 17.808 1.00 89.88 97 LEU A O 1
ATOM 780 N N . VAL A 1 98 ? -2.240 10.317 17.969 1.00 91.62 98 VAL A N 1
ATOM 781 C CA . VAL A 1 98 ? -3.096 11.494 17.780 1.00 91.62 98 VAL A CA 1
ATOM 782 C C . VAL A 1 98 ? -2.832 12.532 18.865 1.00 91.62 98 VAL A C 1
ATOM 784 O O . VAL A 1 98 ? -2.613 13.686 18.515 1.00 91.62 98 VAL A O 1
ATOM 787 N N . ARG A 1 99 ? -2.767 12.139 20.148 1.00 93.69 99 ARG A N 1
ATOM 788 C CA . ARG A 1 99 ? -2.429 13.063 21.249 1.00 93.69 99 ARG A CA 1
ATOM 789 C C . ARG A 1 99 ? -1.106 13.784 21.010 1.00 93.69 99 ARG A C 1
ATOM 791 O O . ARG A 1 99 ? -1.048 14.996 21.127 1.00 93.69 99 ARG A O 1
ATOM 798 N N . THR A 1 100 ? -0.058 13.072 20.597 1.00 90.38 100 THR A N 1
ATOM 799 C CA . THR A 1 100 ? 1.237 13.707 20.299 1.00 90.38 100 THR A CA 1
ATOM 800 C C . THR A 1 100 ? 1.147 14.767 19.198 1.00 90.38 100 THR A C 1
ATOM 802 O O . THR A 1 100 ? 1.902 15.734 19.229 1.00 90.38 100 THR A O 1
ATOM 805 N N . VAL A 1 101 ? 0.238 14.602 18.234 1.00 86.88 101 VAL A N 1
ATOM 806 C CA . VAL A 1 101 ? 0.074 15.529 17.105 1.00 86.88 101 VAL A CA 1
ATOM 807 C C . VAL A 1 101 ? -0.821 16.721 17.451 1.00 86.88 101 VAL A C 1
ATOM 809 O O . VAL A 1 101 ? -0.555 17.824 16.982 1.00 86.88 101 VAL A O 1
ATOM 812 N N . VAL A 1 102 ? -1.881 16.517 18.239 1.00 87.50 102 VAL A N 1
ATOM 813 C CA . VAL A 1 102 ? -2.896 17.558 18.498 1.00 87.50 102 VAL A CA 1
ATOM 814 C C . VAL A 1 102 ? -2.726 18.299 19.828 1.00 87.50 102 VAL A C 1
ATOM 816 O O . VAL A 1 102 ? -3.323 19.364 19.976 1.00 87.50 102 VAL A O 1
ATOM 819 N N . GLY A 1 103 ? -1.910 17.780 20.755 1.00 66.75 103 GLY A N 1
ATOM 820 C CA . GLY A 1 103 ? -1.756 18.300 22.121 1.00 66.75 103 GLY A CA 1
ATOM 821 C C . GLY A 1 103 ? -2.737 17.659 23.091 1.00 66.75 103 GLY A C 1
ATOM 822 O O . GLY A 1 103 ? -3.720 18.338 23.456 1.00 66.75 103 GLY A O 1
#

pLDDT: mean 86.94, std 9.47, range [44.62, 94.62]